Protein AF-A0A533VIR7-F1 (afdb_monomer_lite)

pLDDT: mean 73.24, std 20.46, range [28.7, 98.44]

Structure (mmCIF, N/CA/C/O backbone):
data_AF-A0A533VIR7-F1
#
_entry.id   AF-A0A533VIR7-F1
#
loop_
_atom_site.group_PDB
_atom_site.id
_atom_site.type_symbol
_atom_site.label_atom_id
_atom_site.label_alt_id
_atom_site.label_comp_id
_atom_site.label_asym_id
_atom_site.label_entity_id
_atom_site.label_seq_id
_atom_site.pdbx_PDB_ins_code
_atom_site.Cartn_x
_atom_site.Cartn_y
_atom_site.Cartn_z
_atom_site.occupancy
_atom_site.B_iso_or_equiv
_atom_site.auth_seq_id
_atom_site.auth_comp_id
_atom_site.auth_asym_id
_atom_site.auth_atom_id
_atom_site.pdbx_PDB_model_num
ATOM 1 N N . MET A 1 1 ? -29.709 -20.921 -9.291 1.00 35.16 1 MET A N 1
ATOM 2 C CA . MET A 1 1 ? -28.597 -21.272 -8.377 1.00 35.16 1 MET A CA 1
ATOM 3 C C . MET A 1 1 ? -27.576 -20.152 -8.532 1.00 35.16 1 MET A C 1
ATOM 5 O O . MET A 1 1 ? -27.139 -19.962 -9.649 1.00 35.16 1 MET A O 1
ATOM 9 N N . ASN A 1 2 ? -27.238 -19.285 -7.586 1.00 28.70 2 ASN A N 1
ATOM 10 C CA . ASN A 1 2 ? -27.347 -19.258 -6.134 1.00 28.70 2 ASN A CA 1
ATOM 11 C C . ASN A 1 2 ? -27.450 -17.762 -5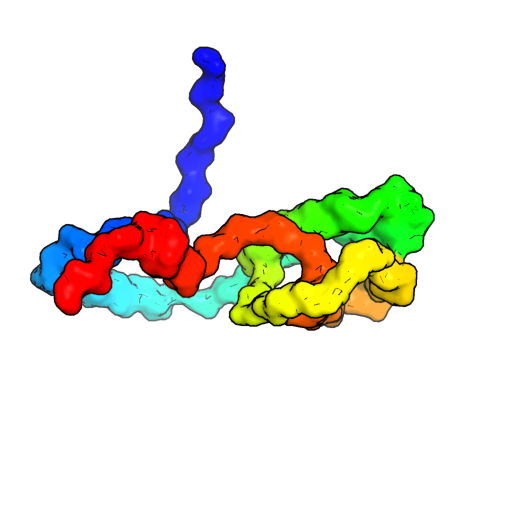.755 1.00 28.70 2 ASN A C 1
ATOM 13 O O . ASN A 1 2 ? -26.579 -16.983 -6.137 1.00 28.70 2 ASN A O 1
ATOM 17 N N . TYR A 1 3 ? -28.537 -17.349 -5.099 1.00 44.62 3 TYR A N 1
ATOM 18 C CA . TYR A 1 3 ? -28.654 -16.006 -4.530 1.00 44.62 3 TYR A CA 1
ATOM 19 C C . TYR A 1 3 ? -27.895 -16.023 -3.218 1.00 44.62 3 TYR A C 1
ATOM 21 O O . TYR A 1 3 ? -28.350 -16.703 -2.311 1.00 44.62 3 TYR A O 1
ATOM 29 N N . ASN A 1 4 ? -26.764 -15.324 -3.147 1.00 46.97 4 ASN A N 1
ATOM 30 C CA . ASN A 1 4 ? -26.146 -14.857 -1.907 1.00 46.97 4 ASN A CA 1
ATOM 31 C C . ASN A 1 4 ? -25.033 -13.867 -2.261 1.00 46.97 4 ASN A C 1
ATOM 33 O O . ASN A 1 4 ? -23.864 -14.219 -2.318 1.00 46.97 4 ASN A O 1
ATOM 37 N N . ASN A 1 5 ? -25.429 -12.625 -2.514 1.00 46.09 5 ASN A N 1
ATOM 38 C CA . ASN A 1 5 ? -24.657 -11.470 -2.073 1.00 46.09 5 ASN A CA 1
ATOM 39 C C . ASN A 1 5 ? -25.671 -10.507 -1.472 1.00 46.09 5 ASN A C 1
ATOM 41 O O . ASN A 1 5 ? -26.238 -9.633 -2.123 1.00 46.09 5 ASN A O 1
ATOM 45 N N . THR A 1 6 ? -25.990 -10.826 -0.225 1.00 38.28 6 THR A N 1
ATOM 46 C CA . THR A 1 6 ? -26.824 -10.082 0.701 1.00 38.28 6 THR A CA 1
ATOM 47 C C . THR A 1 6 ? -26.417 -8.616 0.691 1.00 38.28 6 THR A C 1
ATOM 49 O O . THR A 1 6 ? -25.375 -8.245 1.214 1.00 38.28 6 THR A O 1
ATOM 52 N N . PHE A 1 7 ? -27.239 -7.802 0.036 1.00 48.84 7 PHE A N 1
ATOM 53 C CA . PHE A 1 7 ? -27.926 -6.666 0.643 1.00 48.84 7 PHE A CA 1
ATOM 54 C C . PHE A 1 7 ? -27.335 -6.201 1.987 1.00 48.84 7 PHE A C 1
ATOM 56 O O . PHE A 1 7 ? -27.905 -6.423 3.049 1.00 48.84 7 PHE A O 1
ATOM 63 N N . VAL A 1 8 ? -26.188 -5.540 1.923 1.00 43.56 8 VAL A N 1
ATOM 64 C CA . VAL A 1 8 ? -25.763 -4.513 2.880 1.00 43.56 8 VAL A CA 1
ATOM 65 C C . VAL A 1 8 ? -25.155 -3.381 2.064 1.00 43.56 8 VAL A C 1
ATOM 67 O O . VAL A 1 8 ? -23.983 -3.040 2.183 1.00 43.56 8 VAL A O 1
ATOM 70 N N . MET A 1 9 ? -25.988 -2.814 1.186 1.00 42.34 9 MET A N 1
ATOM 71 C CA . MET A 1 9 ? -25.772 -1.453 0.711 1.00 42.34 9 MET A CA 1
ATOM 72 C C . MET A 1 9 ? -25.942 -0.578 1.946 1.00 42.34 9 MET A C 1
ATOM 74 O O . MET A 1 9 ? -27.048 -0.389 2.457 1.00 42.34 9 MET A O 1
ATOM 78 N N . ASN A 1 10 ? -24.804 -0.167 2.494 1.00 40.72 10 ASN A N 1
ATOM 79 C CA . ASN A 1 10 ? -24.719 0.792 3.574 1.00 40.72 10 ASN A CA 1
ATOM 80 C C . ASN A 1 10 ? -25.597 1.996 3.198 1.00 40.72 10 ASN A C 1
ATOM 82 O O . ASN A 1 10 ? -25.645 2.391 2.031 1.00 40.72 10 ASN A O 1
ATOM 86 N N . LEU A 1 11 ? -26.304 2.566 4.170 1.00 36.38 11 LEU A N 1
ATOM 87 C CA . LEU A 1 11 ? -27.323 3.614 4.003 1.00 36.38 11 LEU A CA 1
ATOM 88 C C . LEU A 1 11 ? -26.726 4.987 3.589 1.00 36.38 11 LEU A C 1
ATOM 90 O O . LEU A 1 11 ? -27.197 6.040 4.004 1.00 36.38 11 LEU A O 1
ATOM 94 N N . LEU A 1 12 ? -25.654 4.964 2.796 1.00 43.81 12 LEU A N 1
ATOM 95 C CA . LEU A 1 12 ? -24.891 6.079 2.244 1.00 43.81 12 LEU A CA 1
ATOM 96 C C . LEU A 1 12 ? -24.724 5.988 0.714 1.00 43.81 12 LEU A C 1
ATOM 98 O O . LEU A 1 12 ? -24.166 6.905 0.122 1.00 43.81 12 LEU A O 1
ATOM 102 N N . GLU A 1 13 ? -25.253 4.951 0.058 1.00 55.84 13 GLU A N 1
ATOM 103 C CA . GLU A 1 13 ? -25.350 4.866 -1.409 1.00 55.84 13 GLU A CA 1
ATOM 104 C C . GLU A 1 13 ? -26.803 5.037 -1.877 1.00 55.84 13 GLU A C 1
ATOM 106 O O . GLU A 1 13 ? -27.395 4.157 -2.500 1.00 55.84 13 GLU A O 1
ATOM 111 N N . LEU A 1 14 ? -27.419 6.187 -1.579 1.00 45.69 14 LEU A N 1
ATOM 112 C CA . LEU A 1 14 ? -28.591 6.597 -2.355 1.00 45.69 14 LEU A CA 1
ATOM 113 C C . LEU A 1 14 ? -28.107 7.100 -3.719 1.00 45.69 14 LEU A C 1
ATOM 115 O O . LEU A 1 14 ? -27.570 8.200 -3.839 1.00 45.69 14 LEU A O 1
ATOM 119 N N . ASP A 1 15 ? -28.309 6.275 -4.743 1.00 62.12 15 ASP A N 1
ATOM 120 C CA . ASP A 1 15 ? -27.983 6.581 -6.132 1.00 62.12 15 ASP A CA 1
ATOM 121 C C . ASP A 1 15 ? -28.520 7.951 -6.592 1.00 62.12 15 ASP A C 1
ATOM 123 O O . ASP A 1 15 ? -29.664 8.334 -6.323 1.00 62.12 15 ASP A O 1
ATOM 127 N N . CYS A 1 16 ? -27.734 8.634 -7.434 1.00 44.50 16 CYS A N 1
ATOM 128 C CA . CYS A 1 16 ? -28.061 9.885 -8.142 1.00 44.50 16 CYS A CA 1
ATOM 129 C C . CYS A 1 16 ? -29.409 9.846 -8.910 1.00 44.50 16 CYS A C 1
ATOM 131 O O . CYS A 1 16 ? -29.981 10.885 -9.250 1.00 44.50 16 CYS A O 1
ATOM 133 N N . LYS A 1 17 ? -29.960 8.648 -9.150 1.00 46.00 17 LYS A N 1
ATOM 134 C CA . LYS A 1 17 ? -31.290 8.432 -9.738 1.00 46.00 17 LYS A CA 1
ATOM 135 C C . LYS A 1 17 ? -32.455 8.860 -8.838 1.00 46.00 17 LYS A C 1
ATOM 137 O O . LYS A 1 17 ? -33.479 9.271 -9.377 1.00 46.00 17 LYS A O 1
ATOM 142 N N . LEU A 1 18 ? -32.330 8.800 -7.509 1.00 48.09 18 LEU A N 1
ATOM 143 C CA . LEU A 1 18 ? -33.431 9.162 -6.601 1.00 48.09 18 LEU A CA 1
ATOM 144 C C . LEU A 1 18 ? -33.644 10.683 -6.506 1.00 48.09 18 LEU A C 1
ATOM 146 O O . LEU A 1 18 ? -34.779 11.135 -6.389 1.00 48.09 18 LEU A O 1
ATOM 150 N N . ALA A 1 19 ? -32.588 11.490 -6.641 1.00 51.03 19 ALA A N 1
ATOM 151 C CA . ALA A 1 19 ? -32.668 12.945 -6.472 1.00 51.03 19 ALA A CA 1
ATOM 152 C C . ALA A 1 19 ? -33.445 13.677 -7.587 1.00 51.03 19 ALA A C 1
ATOM 154 O O . ALA A 1 19 ? -33.934 14.781 -7.368 1.00 51.03 19 ALA A O 1
ATOM 155 N N . LYS A 1 20 ? -33.579 13.082 -8.781 1.00 55.22 20 LYS A N 1
ATOM 156 C CA . LYS A 1 20 ? -34.141 13.767 -9.962 1.00 55.22 20 LYS A CA 1
ATOM 157 C C . LYS A 1 20 ? -35.670 13.669 -10.094 1.00 55.22 20 LYS A C 1
ATOM 159 O O . LYS A 1 20 ? -36.218 14.332 -10.967 1.00 55.22 20 LYS A O 1
ATOM 164 N N . ASN A 1 21 ? -36.357 12.865 -9.271 1.00 55.53 21 ASN A N 1
ATOM 165 C CA . ASN A 1 21 ? -37.793 12.575 -9.445 1.00 55.53 21 ASN A CA 1
ATOM 166 C C . ASN A 1 21 ? -38.631 12.650 -8.146 1.00 55.53 21 ASN A C 1
ATOM 168 O O . ASN A 1 21 ? -39.720 12.083 -8.072 1.00 55.53 21 ASN A O 1
ATOM 172 N N . LEU A 1 22 ? -38.125 13.321 -7.103 1.00 58.00 22 LEU A N 1
ATOM 173 C CA . LEU A 1 22 ? -38.832 13.518 -5.830 1.00 58.00 22 LEU A CA 1
ATOM 174 C C . LEU A 1 22 ? -39.644 14.822 -5.841 1.00 58.00 22 LEU A C 1
ATOM 176 O O . LEU A 1 22 ? -39.185 15.855 -6.320 1.00 58.00 22 LEU A O 1
ATOM 180 N N . ASN A 1 23 ? -40.855 14.779 -5.279 1.00 65.94 23 ASN A N 1
ATOM 181 C CA . ASN A 1 23 ? -41.723 15.950 -5.149 1.00 65.94 23 ASN A CA 1
ATOM 182 C C . ASN A 1 23 ? -41.078 16.990 -4.202 1.00 65.94 23 ASN A C 1
ATOM 184 O O . ASN A 1 23 ? -40.700 16.618 -3.087 1.00 65.94 23 ASN A O 1
ATOM 188 N N . PRO A 1 24 ? -40.994 18.281 -4.576 1.00 63.25 24 PRO A N 1
ATOM 189 C CA . PRO A 1 24 ? -40.371 19.325 -3.753 1.00 63.25 24 PRO A CA 1
ATOM 190 C C . PRO A 1 24 ? -40.964 19.445 -2.339 1.00 63.25 24 PRO A C 1
ATOM 192 O O . PRO A 1 24 ? -40.245 19.768 -1.395 1.00 63.25 24 PRO A O 1
ATOM 195 N N . SER A 1 25 ? -42.244 19.110 -2.152 1.00 64.06 25 SER A N 1
ATOM 196 C CA . SER A 1 25 ? -42.882 19.084 -0.830 1.00 64.06 25 SER A CA 1
ATOM 197 C C . SER A 1 25 ? -42.410 17.916 0.045 1.00 64.06 25 SER A C 1
ATOM 199 O O . SER A 1 25 ? -42.349 18.056 1.263 1.00 64.06 25 SER A O 1
ATOM 201 N N . LEU A 1 26 ? -42.029 16.781 -0.552 1.00 61.53 26 LEU A N 1
ATOM 202 C CA . LEU A 1 26 ? -41.438 15.647 0.171 1.00 61.53 26 LEU A CA 1
ATOM 203 C C . LEU A 1 26 ? -39.971 15.915 0.526 1.00 61.53 26 LEU A C 1
ATOM 205 O O . LEU A 1 26 ? -39.517 15.506 1.591 1.00 61.53 26 LEU A O 1
ATOM 209 N N . ILE A 1 27 ? -39.254 16.659 -0.322 1.00 68.25 27 ILE A N 1
ATOM 210 C CA . ILE A 1 27 ? -37.865 17.068 -0.070 1.00 68.25 27 ILE A CA 1
ATOM 211 C C . ILE A 1 27 ? -37.782 17.941 1.189 1.00 68.25 27 ILE A C 1
ATOM 213 O O . ILE A 1 27 ? -36.948 17.674 2.045 1.00 68.25 27 ILE A O 1
ATOM 217 N N . LEU A 1 28 ? -38.689 18.910 1.366 1.00 63.88 28 LEU A N 1
ATOM 218 C CA . LEU A 1 28 ? -38.722 19.780 2.552 1.00 63.88 28 LEU A CA 1
ATOM 219 C C . LEU A 1 28 ? -38.893 19.010 3.871 1.00 63.88 28 LEU A C 1
ATOM 221 O O . LEU A 1 28 ? -38.210 19.303 4.851 1.00 63.88 28 LEU A O 1
ATOM 225 N N . VAL A 1 29 ? -39.775 18.008 3.891 1.00 71.25 29 VAL A N 1
ATOM 226 C CA . VAL A 1 29 ? -40.034 17.189 5.087 1.00 71.25 29 VAL A CA 1
ATOM 227 C C . VAL A 1 29 ? -38.840 16.285 5.392 1.00 71.25 29 VAL A C 1
ATOM 229 O O . VAL A 1 29 ? -38.396 16.214 6.536 1.00 71.25 29 VAL A O 1
ATOM 232 N N . ILE A 1 30 ? -38.271 15.647 4.366 1.00 69.38 30 ILE A N 1
ATOM 233 C CA . ILE A 1 30 ? -37.085 14.795 4.501 1.00 69.38 30 ILE A CA 1
ATOM 234 C C . ILE A 1 30 ? -35.876 15.624 4.965 1.00 69.38 30 ILE A C 1
ATOM 236 O O . ILE A 1 30 ? -35.166 15.204 5.874 1.00 69.38 30 ILE A O 1
ATOM 240 N N . SER A 1 31 ? -35.675 16.833 4.431 1.00 67.38 31 SER A N 1
ATOM 241 C CA . SER A 1 31 ? -34.605 17.743 4.858 1.00 67.38 31 SER A CA 1
ATOM 242 C C . SER A 1 31 ? -34.733 18.166 6.324 1.00 67.38 31 SER A C 1
ATOM 244 O O . SER A 1 31 ? -33.722 18.208 7.020 1.00 67.38 31 SER A O 1
ATOM 246 N N . LEU A 1 32 ? -35.948 18.421 6.822 1.00 62.34 32 LEU A N 1
ATOM 247 C CA . LEU A 1 32 ? -36.200 18.750 8.233 1.00 62.34 32 LEU A CA 1
ATOM 248 C C . LEU A 1 32 ? -35.912 17.567 9.171 1.00 62.34 32 LEU A C 1
ATOM 250 O O . LEU A 1 32 ? -35.297 17.748 10.221 1.00 62.34 32 LEU A O 1
ATOM 254 N N . VAL A 1 33 ? -36.297 16.351 8.776 1.00 66.00 33 VAL A N 1
ATOM 255 C CA . VAL A 1 33 ? -36.035 15.124 9.550 1.00 66.00 33 VAL A CA 1
ATOM 256 C C . VAL A 1 33 ? -34.539 14.782 9.567 1.00 66.00 33 VAL A C 1
ATOM 258 O O . VAL A 1 33 ? -33.995 14.413 10.612 1.00 66.00 33 VAL A O 1
ATOM 261 N N . ILE A 1 34 ? -33.844 14.964 8.440 1.00 62.22 34 ILE A N 1
ATOM 262 C CA . ILE A 1 34 ? -32.392 14.760 8.342 1.00 62.22 34 ILE A CA 1
ATOM 263 C C . ILE A 1 34 ? -31.638 15.814 9.168 1.00 62.22 34 ILE A C 1
ATOM 265 O O . ILE A 1 34 ? -30.709 15.454 9.884 1.00 62.22 34 ILE A O 1
ATOM 269 N N . LEU A 1 35 ? -32.059 17.086 9.146 1.00 55.47 35 LEU A N 1
ATOM 270 C CA . LEU A 1 35 ? -31.435 18.174 9.919 1.00 55.47 35 LEU A CA 1
ATOM 271 C C . LEU A 1 35 ? -31.487 17.946 11.436 1.00 55.47 35 LEU A C 1
ATOM 273 O O . LEU A 1 35 ? -30.500 18.209 12.120 1.00 55.47 35 LEU A O 1
ATOM 277 N N . VAL A 1 36 ? -32.597 17.420 11.965 1.00 59.59 36 VAL A N 1
ATOM 278 C CA . VAL A 1 36 ? -32.711 17.075 13.396 1.00 59.59 36 VAL A CA 1
ATOM 279 C C . VAL A 1 36 ? -31.806 15.887 13.754 1.00 59.59 36 VAL A C 1
ATOM 281 O O . VAL A 1 36 ? -31.225 15.860 14.837 1.00 59.59 36 VAL A O 1
ATOM 284 N N . SER A 1 37 ? -31.616 14.946 12.824 1.00 56.88 37 SER A N 1
ATOM 285 C CA . SER A 1 37 ? -30.819 13.724 13.019 1.00 56.88 37 SER A CA 1
ATOM 286 C C . SER A 1 37 ? -29.303 13.935 12.848 1.00 56.88 37 SER A C 1
ATOM 288 O O . SER A 1 37 ? -28.507 13.168 13.386 1.00 56.88 3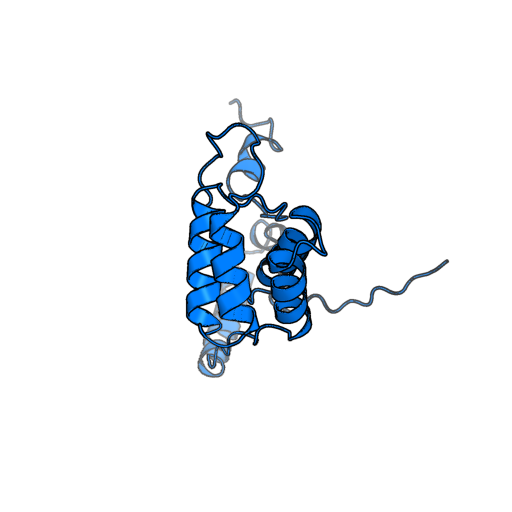7 SER A O 1
ATOM 290 N N . LEU A 1 38 ? -28.880 14.984 12.130 1.00 52.16 38 LEU A N 1
ATOM 291 C CA . LEU A 1 38 ? -27.471 15.250 11.798 1.00 52.16 38 LEU A CA 1
ATOM 292 C C . LEU A 1 38 ? -26.638 15.789 12.977 1.00 52.16 38 LEU A C 1
ATOM 294 O O . LEU A 1 38 ? -25.411 15.784 12.916 1.00 52.16 38 LEU A O 1
ATOM 298 N N . SER A 1 39 ? -27.281 16.234 14.060 1.00 53.41 39 SER A N 1
ATOM 299 C CA . SER A 1 39 ? -26.597 16.753 15.256 1.00 53.41 39 SER A CA 1
ATOM 300 C C . SER A 1 39 ? -25.927 15.661 16.108 1.00 53.41 39 SER A C 1
ATOM 302 O O . SER A 1 39 ? -25.109 15.980 16.969 1.00 53.41 39 SER A O 1
ATOM 304 N N . ALA A 1 40 ? -26.222 14.379 15.852 1.00 54.62 40 ALA A N 1
ATOM 305 C CA . ALA A 1 40 ? -25.798 13.252 16.688 1.00 54.62 40 ALA A CA 1
ATOM 306 C C . ALA A 1 40 ? -24.718 12.341 16.067 1.00 54.62 40 ALA A C 1
ATOM 308 O O . ALA A 1 40 ? -24.410 11.290 16.631 1.00 54.62 40 ALA A O 1
ATOM 309 N N . SER A 1 41 ? -24.130 12.661 14.908 1.00 57.50 41 SER A N 1
ATOM 310 C CA . SER A 1 41 ? -23.187 11.735 14.251 1.00 57.50 41 SER A CA 1
ATOM 311 C C . SER A 1 41 ? -22.103 12.440 13.437 1.00 57.50 41 SER A C 1
ATOM 313 O O . SER A 1 41 ? -22.262 12.644 12.239 1.00 57.50 41 SER A O 1
ATOM 315 N N . ALA A 1 42 ? -20.960 12.749 14.056 1.00 54.00 42 ALA A N 1
ATOM 316 C CA . ALA A 1 42 ? -19.734 13.046 13.307 1.00 54.00 42 ALA A CA 1
ATOM 317 C C . ALA A 1 42 ? -18.452 12.727 14.099 1.00 54.00 42 ALA A C 1
ATOM 319 O O . ALA A 1 42 ? -17.545 13.546 14.193 1.00 54.00 42 ALA A O 1
ATOM 320 N N . MET A 1 43 ? -18.337 11.514 14.650 1.00 48.41 43 MET A N 1
ATOM 321 C CA . MET A 1 43 ? -17.011 10.909 14.834 1.00 48.41 43 MET A CA 1
ATOM 322 C C . MET A 1 43 ? -16.694 10.100 13.577 1.00 48.41 43 MET A C 1
ATOM 324 O O . MET A 1 43 ? -16.894 8.888 13.536 1.00 48.41 43 MET A O 1
ATOM 328 N N . THR A 1 44 ? -16.256 10.774 12.513 1.00 51.09 44 THR A N 1
ATOM 329 C CA . THR A 1 44 ? -15.715 10.107 11.322 1.00 51.09 44 THR A CA 1
ATOM 330 C C . THR A 1 44 ? -14.375 9.473 11.677 1.00 51.09 44 THR A C 1
ATOM 332 O O . THR A 1 44 ? -13.322 10.077 11.488 1.00 51.09 44 THR A O 1
ATOM 335 N N . GLN A 1 45 ? -14.413 8.257 12.218 1.00 56.50 45 GLN A N 1
ATOM 336 C CA . GLN A 1 45 ? -13.239 7.397 12.278 1.00 56.50 45 GLN A CA 1
ATOM 337 C C . GLN A 1 45 ? -12.967 6.914 10.854 1.00 56.50 45 GLN A C 1
ATOM 339 O O . GLN A 1 45 ? -13.773 6.184 10.277 1.00 56.50 45 GLN A O 1
ATOM 344 N N . THR A 1 46 ? -11.864 7.360 10.255 1.00 60.66 46 THR A N 1
ATOM 345 C CA . THR A 1 46 ? -11.369 6.737 9.026 1.00 60.66 46 THR A CA 1
ATOM 346 C C . THR A 1 46 ? -11.084 5.267 9.329 1.00 60.66 46 THR A C 1
ATOM 348 O O . THR A 1 46 ? -10.335 5.002 10.276 1.00 60.66 46 THR A O 1
ATOM 351 N N . PRO A 1 47 ? -11.674 4.317 8.584 1.00 77.00 47 PRO A N 1
ATOM 352 C CA . PRO A 1 47 ? -11.397 2.907 8.803 1.00 77.00 47 PRO A CA 1
ATOM 353 C C . PRO A 1 47 ? -9.892 2.647 8.664 1.00 77.00 47 PRO A C 1
ATOM 355 O O . PRO A 1 47 ? -9.235 3.222 7.797 1.00 77.00 47 PRO A O 1
ATOM 358 N N . SER A 1 48 ? -9.335 1.830 9.560 1.00 90.19 48 SER A N 1
ATOM 359 C CA . SER A 1 48 ? -7.907 1.509 9.557 1.00 90.19 48 SER A CA 1
ATOM 360 C C . SER A 1 48 ? -7.524 0.690 8.325 1.00 90.19 48 SER A C 1
ATOM 362 O O . SER A 1 48 ? -8.350 -0.016 7.739 1.00 90.19 48 SER A O 1
ATOM 364 N N . ILE A 1 49 ? -6.253 0.769 7.926 1.00 94.31 49 ILE A N 1
ATOM 365 C CA . ILE A 1 49 ? -5.744 -0.023 6.807 1.00 94.31 49 ILE A CA 1
ATOM 366 C C . ILE A 1 49 ? -5.673 -1.502 7.227 1.00 94.31 49 ILE A C 1
ATOM 368 O O . ILE A 1 49 ? -5.026 -1.826 8.225 1.00 94.31 49 ILE A O 1
ATOM 372 N N . PRO A 1 50 ? -6.288 -2.434 6.475 1.00 94.81 50 PRO A N 1
ATOM 373 C CA . PRO A 1 50 ? -6.179 -3.855 6.773 1.00 94.81 50 PRO A CA 1
ATOM 374 C C . PRO A 1 50 ? -4.739 -4.365 6.661 1.00 94.81 50 PRO A C 1
ATOM 376 O O . PRO A 1 50 ? -4.036 -4.079 5.690 1.00 94.81 50 PRO A O 1
ATOM 379 N N . ALA A 1 51 ? -4.329 -5.224 7.596 1.00 95.19 51 ALA A N 1
ATOM 380 C CA . ALA A 1 51 ? -2.974 -5.783 7.632 1.00 95.19 51 ALA A CA 1
ATOM 381 C C . ALA A 1 51 ? -2.572 -6.521 6.339 1.00 95.19 51 ALA A C 1
ATOM 383 O O . ALA A 1 51 ? -1.407 -6.497 5.946 1.00 95.19 51 ALA A O 1
ATOM 384 N N . TRP A 1 52 ? -3.527 -7.136 5.632 1.00 96.12 52 TRP A N 1
ATOM 385 C CA . TRP A 1 52 ? -3.245 -7.824 4.370 1.00 96.12 52 T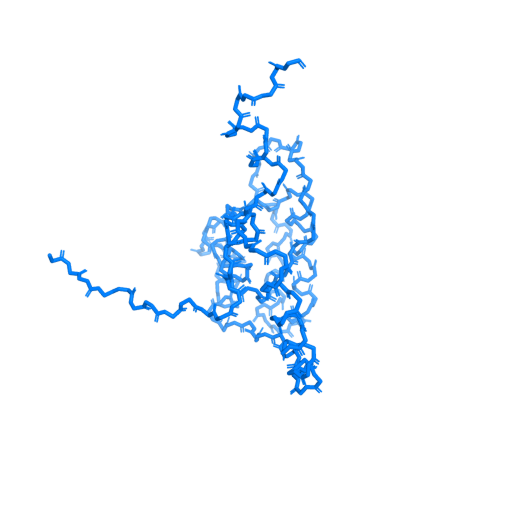RP A CA 1
ATOM 386 C C . TRP A 1 52 ? -2.752 -6.870 3.270 1.00 96.12 52 TRP A C 1
ATOM 388 O O . TRP A 1 52 ? -1.932 -7.268 2.448 1.00 96.12 52 TRP A O 1
ATOM 398 N N . ILE A 1 53 ? -3.169 -5.598 3.284 1.00 97.31 53 ILE A N 1
ATOM 399 C CA . ILE A 1 53 ? -2.661 -4.580 2.351 1.00 97.31 53 ILE A CA 1
ATOM 400 C C . ILE A 1 53 ? -1.184 -4.306 2.643 1.00 97.31 53 ILE A C 1
ATOM 402 O O . ILE A 1 53 ? -0.367 -4.210 1.727 1.00 97.31 53 ILE A O 1
ATOM 406 N N . LYS A 1 54 ? -0.831 -4.217 3.928 1.00 96.69 54 LYS A N 1
ATOM 407 C CA . LYS A 1 54 ? 0.544 -3.996 4.382 1.00 96.69 54 LYS A CA 1
ATOM 408 C C . LYS A 1 54 ? 1.460 -5.165 4.018 1.00 96.69 54 LYS A C 1
ATOM 410 O O . LYS A 1 54 ? 2.584 -4.954 3.564 1.00 96.69 54 LYS A O 1
ATOM 415 N N . ASN A 1 55 ? 0.947 -6.392 4.107 1.00 97.31 55 ASN A N 1
ATOM 416 C CA . ASN A 1 55 ? 1.647 -7.585 3.627 1.00 97.31 55 ASN A CA 1
ATOM 417 C C . ASN A 1 55 ? 1.834 -7.567 2.103 1.00 97.31 55 ASN A C 1
ATOM 419 O O . ASN A 1 55 ? 2.929 -7.853 1.624 1.00 97.31 55 ASN A O 1
ATOM 423 N N . ASN A 1 56 ? 0.816 -7.158 1.340 1.00 97.38 56 ASN A N 1
ATOM 424 C CA . ASN A 1 56 ? 0.949 -6.999 -0.108 1.00 97.38 56 ASN A CA 1
ATOM 425 C C . ASN A 1 56 ? 2.009 -5.950 -0.471 1.00 97.38 56 ASN A C 1
ATOM 427 O O . ASN A 1 56 ? 2.770 -6.168 -1.407 1.00 97.38 56 ASN A O 1
ATOM 431 N N . ALA A 1 57 ? 2.112 -4.846 0.276 1.00 97.12 57 ALA A N 1
ATOM 432 C CA . ALA A 1 57 ? 3.174 -3.861 0.072 1.00 97.12 57 ALA A CA 1
ATOM 433 C C . ALA A 1 57 ? 4.572 -4.457 0.289 1.00 97.12 57 ALA A C 1
ATOM 435 O O . ALA A 1 57 ? 5.453 -4.219 -0.537 1.00 97.12 57 ALA A O 1
ATOM 436 N N . LYS A 1 58 ? 4.751 -5.292 1.324 1.00 98.25 58 LYS A N 1
ATOM 437 C CA . LYS A 1 58 ? 5.997 -6.042 1.552 1.00 98.25 58 LYS A CA 1
ATOM 438 C C . LYS A 1 58 ? 6.324 -6.963 0.377 1.00 98.25 58 LYS A C 1
ATOM 440 O O . LYS A 1 58 ? 7.410 -6.905 -0.191 1.00 98.25 58 LYS A 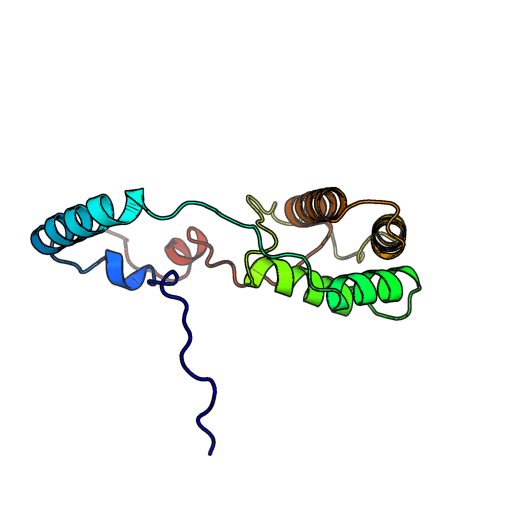O 1
ATOM 445 N N . TRP A 1 59 ? 5.374 -7.808 -0.018 1.00 98.44 59 TRP A N 1
ATOM 446 C CA . TRP A 1 59 ? 5.574 -8.739 -1.130 1.00 98.44 59 TRP A CA 1
ATOM 447 C C . TRP A 1 59 ? 5.847 -8.012 -2.444 1.00 98.44 59 TRP A C 1
ATOM 449 O O . TRP A 1 59 ? 6.651 -8.471 -3.251 1.00 98.44 59 TRP A O 1
ATOM 459 N N . TRP A 1 60 ? 5.220 -6.860 -2.660 1.00 97.69 60 TRP A N 1
ATOM 460 C CA . TRP A 1 60 ? 5.439 -6.058 -3.855 1.00 97.69 60 TRP A CA 1
ATOM 461 C C . TRP A 1 60 ? 6.827 -5.413 -3.866 1.00 97.69 60 TRP A C 1
ATOM 463 O O . TRP A 1 60 ? 7.507 -5.440 -4.900 1.00 97.69 60 TRP A O 1
ATOM 473 N N . SER A 1 61 ? 7.282 -4.893 -2.720 1.00 97.75 61 SER A N 1
ATOM 474 C CA . SER A 1 61 ? 8.627 -4.331 -2.596 1.00 97.75 61 SER A CA 1
ATOM 475 C C . SER A 1 61 ? 9.723 -5.379 -2.757 1.00 97.75 61 SER A C 1
ATOM 477 O O . SER A 1 61 ? 10.757 -5.090 -3.351 1.00 97.75 61 SER A O 1
ATOM 479 N N . ASP A 1 62 ? 9.459 -6.603 -2.302 1.00 97.75 62 ASP A N 1
ATOM 480 C CA . ASP A 1 62 ? 10.363 -7.748 -2.434 1.00 97.75 62 ASP A CA 1
ATOM 481 C C . ASP A 1 62 ? 10.304 -8.395 -3.835 1.00 97.75 62 ASP A C 1
ATOM 483 O O . ASP A 1 62 ? 11.021 -9.353 -4.111 1.00 97.75 62 ASP A O 1
ATOM 487 N N . GLY A 1 63 ? 9.442 -7.898 -4.731 1.00 96.38 63 GLY A N 1
ATOM 488 C CA . GLY A 1 63 ? 9.281 -8.425 -6.090 1.00 96.38 63 GLY A CA 1
ATOM 489 C C . GLY A 1 63 ? 8.520 -9.753 -6.179 1.00 96.38 63 GLY A C 1
ATOM 490 O O . GLY A 1 63 ? 8.524 -10.382 -7.234 1.00 96.38 63 GLY A O 1
ATOM 491 N N . GLN A 1 64 ? 7.857 -10.173 -5.100 1.00 97.94 64 GLN A N 1
ATOM 492 C CA . GLN A 1 64 ? 7.089 -11.420 -5.026 1.00 97.94 64 GLN A CA 1
ATOM 493 C C . GLN A 1 64 ? 5.716 -11.311 -5.701 1.00 97.94 64 GLN A C 1
ATOM 495 O O . GLN A 1 64 ? 5.196 -12.310 -6.193 1.00 97.94 64 GLN A O 1
ATOM 500 N N . ILE A 1 65 ? 5.133 -10.108 -5.752 1.00 96.75 65 ILE A N 1
ATOM 501 C CA . ILE A 1 65 ? 3.893 -9.836 -6.494 1.00 96.75 65 ILE A CA 1
ATOM 502 C C . ILE A 1 65 ? 4.087 -8.725 -7.528 1.00 96.75 65 ILE A C 1
ATOM 504 O O . ILE A 1 65 ? 4.982 -7.883 -7.411 1.00 96.75 65 ILE A O 1
ATOM 508 N N . LYS A 1 66 ? 3.239 -8.737 -8.561 1.00 95.62 66 LYS A N 1
ATOM 509 C CA . LYS A 1 66 ? 3.284 -7.774 -9.669 1.00 95.62 66 LYS A CA 1
ATOM 510 C C . LYS A 1 66 ? 2.621 -6.454 -9.277 1.00 95.62 66 LYS A C 1
ATOM 512 O O . LYS A 1 66 ? 1.805 -6.407 -8.358 1.00 95.62 66 LYS A O 1
ATOM 517 N N . ASP A 1 67 ? 2.908 -5.402 -10.040 1.00 93.62 67 ASP A N 1
ATOM 518 C CA . ASP A 1 67 ? 2.271 -4.086 -9.890 1.00 93.62 67 ASP A CA 1
ATOM 519 C C . ASP A 1 67 ? 0.740 -4.194 -9.876 1.00 93.62 67 ASP A C 1
ATOM 521 O O . ASP A 1 67 ? 0.098 -3.594 -9.023 1.00 93.62 67 ASP A O 1
ATOM 525 N N . SER A 1 68 ? 0.161 -5.041 -10.734 1.00 91.88 68 SER A N 1
ATOM 526 C CA . SER A 1 68 ? -1.286 -5.293 -10.793 1.00 91.88 68 SER A CA 1
ATOM 527 C C . SER A 1 68 ? -1.887 -5.825 -9.491 1.00 91.88 68 SER A C 1
ATOM 529 O O . SER A 1 68 ? -3.049 -5.572 -9.194 1.00 91.88 68 SER A O 1
ATOM 531 N N . ASP A 1 69 ? -1.136 -6.612 -8.723 1.00 93.81 69 ASP A N 1
ATOM 532 C CA . ASP A 1 69 ? -1.635 -7.183 -7.470 1.00 93.81 69 ASP A CA 1
ATOM 533 C C . ASP A 1 69 ? -1.521 -6.180 -6.323 1.00 93.81 69 ASP A C 1
ATOM 535 O O . ASP A 1 69 ? -2.402 -6.108 -5.464 1.00 93.81 69 ASP A O 1
ATOM 539 N N . PHE A 1 70 ? -0.488 -5.337 -6.357 1.00 95.38 70 PHE A N 1
ATOM 540 C CA . PHE A 1 70 ? -0.381 -4.189 -5.467 1.00 95.38 70 PHE A CA 1
ATOM 541 C C . PHE A 1 70 ? -1.499 -3.164 -5.723 1.00 95.38 70 PHE A C 1
ATOM 543 O O . PHE A 1 70 ? -2.169 -2.736 -4.780 1.00 95.38 70 PHE A O 1
ATOM 550 N N . THR A 1 71 ? -1.775 -2.819 -6.987 1.00 93.38 71 THR A N 1
ATOM 551 C CA . THR A 1 71 ? -2.811 -1.831 -7.330 1.00 93.38 71 THR A CA 1
ATOM 552 C C . THR A 1 71 ? -4.227 -2.297 -7.006 1.00 93.38 71 THR A C 1
ATOM 554 O O . THR A 1 71 ? -5.043 -1.457 -6.637 1.00 93.38 71 THR A O 1
ATOM 557 N N . LYS A 1 72 ? -4.525 -3.606 -7.012 1.00 91.69 72 LYS A N 1
ATOM 558 C CA . LYS A 1 72 ? -5.793 -4.147 -6.468 1.00 91.69 72 LYS A CA 1
ATOM 559 C C . LYS A 1 72 ? -5.978 -3.831 -4.980 1.00 91.69 72 LYS A C 1
ATOM 561 O O . LYS A 1 72 ? -7.091 -3.554 -4.539 1.00 91.69 72 LYS A O 1
ATOM 566 N N . GLY A 1 73 ? -4.898 -3.844 -4.198 1.00 93.94 73 GLY A N 1
ATOM 567 C CA . GLY A 1 73 ? -4.937 -3.409 -2.800 1.00 93.94 73 GLY A CA 1
ATOM 568 C C . GLY A 1 73 ? -5.299 -1.928 -2.681 1.00 93.94 73 GLY A C 1
ATOM 569 O O . GLY A 1 73 ? -6.169 -1.558 -1.899 1.00 93.94 73 GLY A O 1
ATOM 570 N N . ILE A 1 74 ? -4.700 -1.079 -3.519 1.00 94.06 74 ILE A N 1
ATOM 571 C CA . ILE A 1 74 ? -5.032 0.353 -3.568 1.00 94.06 74 ILE A CA 1
ATOM 572 C C . ILE A 1 74 ? -6.489 0.573 -3.998 1.00 94.06 74 ILE A C 1
ATOM 574 O O . ILE A 1 74 ? -7.201 1.357 -3.373 1.00 94.06 74 ILE A O 1
ATOM 578 N N . GLN A 1 75 ? -6.959 -0.166 -5.004 1.00 90.06 75 GLN A N 1
ATOM 579 C CA . GLN A 1 75 ? -8.352 -0.152 -5.455 1.00 90.06 75 GLN A CA 1
ATOM 580 C C . GLN A 1 75 ? -9.307 -0.485 -4.307 1.00 90.06 75 GLN A C 1
ATOM 582 O O . GLN A 1 75 ? -10.300 0.210 -4.108 1.00 90.06 75 GLN A O 1
ATOM 587 N N . TYR A 1 76 ? -8.982 -1.504 -3.510 1.00 90.06 76 TYR A N 1
ATOM 588 C CA . TYR A 1 76 ? -9.759 -1.852 -2.328 1.00 90.06 76 TYR A CA 1
ATOM 589 C C . TYR A 1 76 ? -9.830 -0.690 -1.328 1.00 90.06 76 TYR A C 1
ATOM 591 O O . TYR A 1 76 ? -10.922 -0.354 -0.874 1.00 90.06 76 TYR A O 1
ATOM 599 N N . LEU A 1 77 ? -8.701 -0.042 -1.008 1.00 92.12 77 LEU A N 1
ATOM 600 C CA . LEU A 1 77 ? -8.688 1.093 -0.073 1.00 92.12 77 LEU A CA 1
ATOM 601 C C . LEU A 1 77 ? -9.577 2.246 -0.548 1.00 92.12 77 LEU A C 1
ATOM 603 O O . LEU A 1 77 ? -10.252 2.873 0.269 1.00 92.12 77 LEU A O 1
ATOM 607 N N . ILE A 1 78 ? -9.584 2.508 -1.856 1.00 86.69 78 ILE A N 1
ATOM 608 C CA . ILE A 1 78 ? -10.424 3.543 -2.459 1.00 86.69 78 ILE A CA 1
ATOM 609 C C . ILE A 1 78 ? -11.901 3.146 -2.382 1.00 86.69 78 ILE A C 1
ATOM 611 O O . ILE A 1 78 ? -12.717 3.913 -1.875 1.00 86.69 78 ILE A O 1
ATOM 615 N N . ASN A 1 79 ? -12.240 1.926 -2.806 1.00 83.12 79 ASN A N 1
ATOM 616 C CA . ASN A 1 79 ? -13.618 1.431 -2.826 1.00 83.12 79 ASN A CA 1
ATOM 617 C C . ASN A 1 79 ? -14.244 1.360 -1.426 1.00 83.12 79 ASN A C 1
ATOM 619 O O . ASN A 1 79 ? -15.438 1.580 -1.274 1.00 83.12 79 ASN A O 1
ATOM 623 N N . GLN A 1 80 ? -13.450 1.062 -0.396 1.00 83.88 80 GLN A N 1
ATOM 624 C CA . GLN A 1 80 ? -13.922 1.024 0.992 1.00 83.88 80 GLN A CA 1
ATOM 625 C C . GLN A 1 80 ? -13.934 2.402 1.673 1.00 83.88 80 GLN A C 1
ATOM 627 O O . GLN A 1 80 ? -14.227 2.498 2.863 1.00 83.88 80 GLN A O 1
ATOM 632 N N . GLY A 1 81 ? -13.563 3.475 0.967 1.00 84.81 81 GLY A N 1
ATOM 633 C CA . GLY A 1 81 ? -13.495 4.824 1.533 1.00 84.81 81 GLY A CA 1
ATOM 634 C C . GLY A 1 81 ? -12.405 5.015 2.597 1.00 84.81 81 GLY A C 1
ATOM 635 O O . GLY A 1 81 ? -12.396 6.048 3.270 1.00 84.81 81 GLY A O 1
ATOM 636 N N . ILE A 1 82 ? -11.481 4.054 2.736 1.00 87.88 82 ILE A N 1
ATOM 637 C CA . ILE A 1 82 ? -10.286 4.148 3.593 1.00 87.88 82 ILE A CA 1
ATOM 638 C C . ILE A 1 82 ? -9.324 5.195 3.016 1.00 87.88 82 ILE A C 1
ATOM 640 O O . ILE A 1 82 ? -8.719 5.973 3.751 1.00 87.88 82 ILE A O 1
ATOM 644 N N . MET A 1 83 ? -9.219 5.251 1.686 1.00 88.50 83 MET A N 1
ATOM 645 C CA . MET A 1 83 ? -8.433 6.231 0.943 1.00 88.50 83 MET A CA 1
ATOM 646 C C . MET A 1 83 ? -9.345 7.044 0.026 1.00 88.50 83 MET A C 1
ATOM 648 O O . MET A 1 83 ? -10.088 6.491 -0.775 1.00 88.50 83 MET A O 1
ATOM 652 N N . LYS A 1 84 ? -9.262 8.373 0.101 1.00 87.31 84 LYS A N 1
ATOM 653 C CA . LYS A 1 84 ? -10.017 9.276 -0.781 1.00 87.31 84 LYS A CA 1
ATOM 654 C C . LYS A 1 84 ? -9.088 9.900 -1.816 1.00 87.31 84 LYS A C 1
ATOM 656 O O . LYS A 1 84 ? -8.011 10.365 -1.453 1.00 87.31 84 LYS A O 1
ATOM 661 N N . ILE A 1 85 ? -9.510 9.939 -3.077 1.00 82.88 85 ILE A N 1
ATOM 662 C CA . ILE A 1 85 ? -8.789 10.601 -4.172 1.00 82.88 85 ILE A CA 1
ATOM 663 C C . ILE A 1 85 ? -9.637 11.774 -4.653 1.00 82.88 85 ILE A C 1
ATOM 665 O O . ILE A 1 85 ? -10.759 11.574 -5.110 1.00 82.88 85 ILE A O 1
ATOM 669 N N . SER A 1 86 ? -9.118 12.996 -4.524 1.00 77.38 86 SER A N 1
ATOM 670 C CA . SER A 1 86 ? -9.880 14.207 -4.853 1.00 77.38 86 SER A CA 1
ATOM 671 C C . SER A 1 86 ? -9.887 14.517 -6.348 1.00 77.38 86 SER A C 1
ATOM 673 O O . SER A 1 86 ? -10.887 15.017 -6.852 1.00 77.38 86 SER A O 1
ATOM 675 N N . GLN A 1 87 ? -8.782 14.257 -7.056 1.00 70.69 87 GLN A N 1
ATOM 676 C CA . GLN A 1 87 ? -8.631 14.543 -8.485 1.00 70.69 87 GLN A CA 1
ATOM 677 C C . GLN A 1 87 ? -7.643 13.565 -9.120 1.00 70.69 87 GLN A C 1
ATOM 679 O O . GLN A 1 87 ? -6.596 13.285 -8.542 1.00 70.69 87 GLN A O 1
ATOM 684 N N . VAL A 1 88 ? -7.954 13.083 -10.322 1.00 72.06 88 VAL A N 1
ATOM 685 C CA . VAL A 1 88 ? -7.047 12.262 -11.130 1.00 72.06 88 VAL A CA 1
ATOM 686 C C . VAL A 1 88 ? -6.711 13.057 -12.382 1.00 72.06 88 VAL A C 1
ATOM 688 O O . VAL A 1 88 ? -7.609 13.463 -13.118 1.00 72.06 88 VAL A O 1
ATOM 691 N N . LYS A 1 89 ? -5.427 13.328 -12.621 1.00 70.31 89 LYS A N 1
ATOM 692 C CA . LYS A 1 89 ? -4.998 13.920 -13.890 1.00 70.31 89 LYS A CA 1
ATOM 693 C C . LYS A 1 89 ? -5.136 12.868 -14.997 1.00 70.31 89 LYS A C 1
ATOM 695 O O . LYS A 1 89 ? -4.704 11.734 -14.782 1.00 70.31 89 LYS A O 1
ATOM 700 N N . PRO A 1 90 ? -5.677 13.217 -16.178 1.00 58.00 90 PRO A N 1
ATOM 701 C CA . PRO A 1 90 ? -5.638 12.318 -17.325 1.00 58.00 90 PRO A CA 1
ATOM 702 C C . PRO A 1 90 ? -4.174 11.974 -17.626 1.00 58.00 90 PRO A C 1
ATOM 704 O O . PRO A 1 90 ? -3.334 12.868 -17.747 1.00 58.00 90 PRO A O 1
ATOM 707 N N . SER A 1 91 ? -3.851 10.679 -17.665 1.00 57.16 91 SER A N 1
ATOM 708 C CA . SER A 1 91 ? -2.468 10.221 -17.802 1.00 57.16 91 SER A CA 1
ATOM 709 C C . SER A 1 91 ? -1.879 10.679 -19.138 1.00 57.16 91 SER A C 1
ATOM 711 O O . SER A 1 91 ? -2.364 10.280 -20.196 1.00 57.16 91 SER A O 1
ATOM 713 N N . SER A 1 92 ? -0.808 11.469 -19.105 1.00 53.38 92 SER A N 1
ATOM 714 C CA . SER A 1 92 ? -0.029 11.836 -20.297 1.00 53.38 92 SER A CA 1
ATOM 715 C C . SER A 1 92 ? 1.128 10.870 -20.580 1.00 53.38 92 SER A C 1
ATOM 717 O O . SER A 1 92 ? 1.836 11.024 -21.573 1.00 53.38 92 SER A O 1
ATOM 719 N N . SER A 1 93 ? 1.331 9.873 -19.717 1.00 50.75 93 SER A N 1
ATOM 720 C CA . SER A 1 93 ? 2.519 9.022 -19.723 1.00 50.75 93 SER A CA 1
ATOM 721 C C . SER A 1 93 ? 2.219 7.656 -20.331 1.00 50.75 93 SER A C 1
ATOM 723 O O . SER A 1 93 ? 1.375 6.909 -19.841 1.00 50.75 93 SER A O 1
ATOM 725 N N . GLN A 1 94 ? 2.942 7.323 -21.401 1.00 51.47 94 GLN A N 1
ATOM 726 C CA . GLN A 1 94 ? 2.960 5.990 -21.997 1.00 51.47 94 GLN A CA 1
ATOM 727 C C . GLN A 1 94 ? 3.316 4.943 -20.929 1.00 51.47 94 GLN A C 1
ATOM 729 O O . GLN A 1 94 ? 4.292 5.098 -20.199 1.00 51.47 94 GLN A O 1
ATOM 734 N N . SER A 1 95 ? 2.499 3.889 -20.854 1.00 55.75 95 SER A N 1
ATOM 735 C CA . SER A 1 95 ? 2.606 2.722 -19.968 1.00 55.75 95 SER A CA 1
ATOM 736 C C . SER A 1 95 ? 4.047 2.206 -19.803 1.00 55.75 95 SER A C 1
ATOM 738 O O . SER A 1 95 ? 4.510 1.381 -20.590 1.00 55.75 95 SER A O 1
ATOM 740 N N . GLN A 1 96 ? 4.744 2.652 -18.756 1.00 63.53 96 GLN A N 1
ATOM 741 C CA . GLN A 1 96 ? 6.086 2.179 -18.378 1.00 63.53 96 GLN A CA 1
ATOM 742 C C . GLN A 1 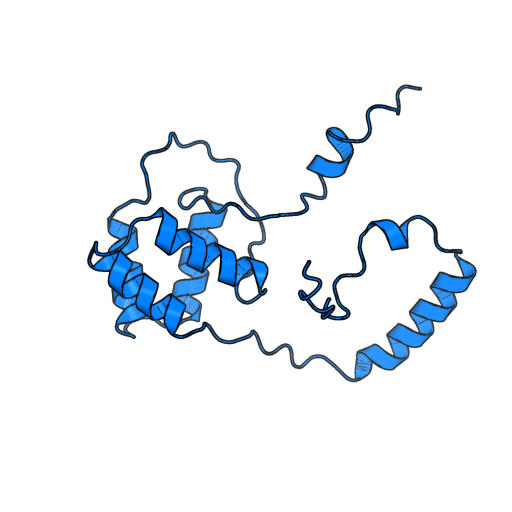96 ? 6.092 1.406 -17.041 1.00 63.53 96 GLN A C 1
ATOM 744 O O . GLN A 1 96 ? 7.156 1.103 -16.509 1.00 63.53 96 GLN A O 1
ATOM 749 N N . GLY A 1 97 ? 4.919 1.028 -16.515 1.00 76.19 97 GLY A N 1
ATOM 750 C CA . GLY A 1 97 ? 4.803 0.376 -15.203 1.00 76.19 97 GLY A CA 1
ATOM 751 C C . GLY A 1 97 ? 5.078 1.334 -14.038 1.00 76.19 97 GLY A C 1
ATOM 752 O O . GLY A 1 97 ? 5.351 2.518 -14.243 1.00 76.19 97 GLY A O 1
ATOM 753 N N . ILE A 1 98 ? 4.970 0.839 -12.802 1.00 88.00 98 ILE A N 1
ATOM 754 C CA . ILE A 1 98 ? 5.235 1.662 -11.618 1.00 88.00 98 ILE A CA 1
ATOM 755 C C . ILE A 1 98 ? 6.760 1.803 -11.454 1.00 88.00 98 ILE A C 1
ATOM 757 O O . ILE A 1 98 ? 7.456 0.787 -11.379 1.00 88.00 98 ILE A O 1
ATOM 761 N N . PRO A 1 99 ? 7.318 3.026 -11.352 1.00 89.25 99 PRO A N 1
ATOM 762 C CA . PRO A 1 99 ? 8.755 3.203 -11.169 1.00 89.25 99 PRO A CA 1
ATOM 763 C C . PRO A 1 99 ? 9.291 2.481 -9.923 1.00 89.25 99 PRO A C 1
ATOM 765 O O . PRO A 1 99 ? 8.720 2.582 -8.83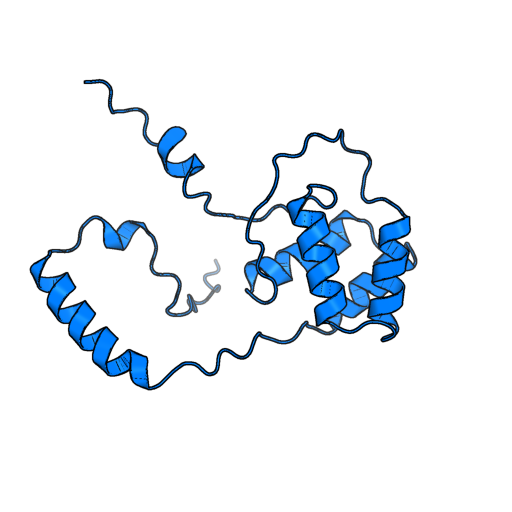7 1.00 89.25 99 PRO A O 1
ATOM 768 N N . SER A 1 100 ? 10.444 1.817 -10.041 1.00 89.12 100 SER A N 1
ATOM 769 C CA . SER A 1 100 ? 11.012 1.000 -8.956 1.00 89.12 100 SER A CA 1
ATOM 770 C C . SER A 1 100 ? 11.274 1.765 -7.655 1.00 89.12 100 SER A C 1
ATOM 772 O O . SER A 1 100 ? 11.219 1.168 -6.584 1.00 89.12 100 SER A O 1
ATOM 774 N N . TRP A 1 101 ? 11.521 3.079 -7.707 1.00 89.31 101 TRP A N 1
ATOM 775 C CA . TRP A 1 101 ? 11.731 3.886 -6.498 1.00 89.31 101 TRP A CA 1
ATOM 776 C C . TRP A 1 101 ? 10.499 3.904 -5.575 1.00 89.31 101 TRP A C 1
ATOM 778 O O . TRP A 1 101 ? 10.648 4.020 -4.360 1.00 89.31 101 TRP A O 1
ATOM 788 N N . ILE A 1 102 ? 9.295 3.695 -6.122 1.00 92.69 102 ILE A N 1
ATOM 789 C CA . ILE A 1 102 ? 8.048 3.591 -5.352 1.00 92.69 102 ILE A CA 1
ATOM 790 C C . ILE A 1 102 ? 8.052 2.349 -4.454 1.00 92.69 102 ILE A C 1
ATOM 792 O O . ILE A 1 102 ? 7.532 2.384 -3.339 1.00 92.69 102 ILE A O 1
ATOM 796 N N . LYS A 1 103 ? 8.684 1.254 -4.895 1.00 93.31 103 LYS A N 1
ATOM 797 C CA . LYS A 1 103 ? 8.771 0.013 -4.112 1.00 93.31 103 LYS A CA 1
ATOM 798 C C . LYS A 1 103 ? 9.509 0.212 -2.793 1.00 93.31 103 LYS A C 1
ATOM 800 O O . LYS A 1 103 ? 9.169 -0.432 -1.805 1.00 93.31 103 LYS A O 1
ATOM 805 N N . ASN A 1 104 ? 10.464 1.143 -2.745 1.00 93.25 104 ASN A N 1
ATOM 806 C CA . ASN A 1 104 ? 11.144 1.481 -1.498 1.00 93.25 104 ASN A CA 1
ATOM 807 C C . ASN A 1 104 ? 10.183 2.118 -0.480 1.00 93.25 104 ASN A C 1
ATOM 809 O O . ASN A 1 104 ? 10.272 1.826 0.705 1.00 93.25 104 ASN A O 1
ATOM 813 N N . ILE A 1 105 ? 9.216 2.920 -0.935 1.00 93.69 105 ILE A N 1
ATOM 814 C CA . ILE A 1 105 ? 8.188 3.507 -0.061 1.00 93.69 105 ILE A CA 1
ATOM 815 C C . ILE A 1 105 ? 7.282 2.414 0.518 1.00 93.69 105 ILE A C 1
ATOM 817 O O . ILE A 1 105 ? 7.011 2.404 1.716 1.00 93.69 105 ILE A O 1
ATOM 821 N N . ALA A 1 106 ? 6.871 1.449 -0.309 1.00 95.25 106 ALA A N 1
ATOM 822 C CA . ALA A 1 106 ? 6.103 0.292 0.152 1.00 95.25 106 ALA A CA 1
ATOM 823 C C . ALA A 1 106 ? 6.879 -0.560 1.168 1.00 95.25 106 ALA A C 1
ATOM 825 O O . ALA A 1 106 ? 6.300 -0.991 2.167 1.00 95.25 106 ALA A O 1
ATOM 826 N N . LYS A 1 107 ? 8.192 -0.738 0.961 1.00 97.38 107 LYS A N 1
ATOM 827 C CA . LYS A 1 107 ? 9.069 -1.425 1.913 1.00 97.38 107 LYS A CA 1
ATOM 828 C C . LYS A 1 107 ? 9.082 -0.718 3.265 1.00 97.38 107 LYS A C 1
ATOM 830 O O . LYS A 1 107 ? 8.729 -1.342 4.265 1.00 97.38 107 LYS A O 1
ATOM 835 N N . LEU A 1 108 ? 9.415 0.577 3.277 1.00 97.38 108 LEU A N 1
ATOM 836 C CA . LEU A 1 108 ? 9.463 1.400 4.490 1.00 97.38 108 LEU A CA 1
ATOM 837 C C . LEU A 1 108 ? 8.140 1.343 5.257 1.00 97.38 108 LEU A C 1
ATOM 839 O O . LEU A 1 108 ? 8.137 1.165 6.474 1.00 97.38 108 LEU A O 1
ATOM 843 N N . TRP A 1 109 ? 7.013 1.425 4.545 1.00 97.75 109 TRP A N 1
ATOM 844 C CA . TRP A 1 109 ? 5.698 1.326 5.169 1.00 97.75 109 TRP A CA 1
ATOM 845 C C . TRP A 1 109 ? 5.474 -0.049 5.789 1.00 97.75 109 TRP A C 1
ATOM 847 O O . TRP A 1 109 ? 5.105 -0.149 6.960 1.00 97.75 109 TRP A O 1
ATOM 857 N N . SER A 1 110 ? 5.745 -1.117 5.037 1.00 97.88 110 SER A N 1
ATOM 858 C CA . SER A 1 110 ? 5.542 -2.489 5.505 1.00 97.88 110 SER A CA 1
ATOM 859 C C . SER A 1 110 ? 6.399 -2.853 6.722 1.00 97.88 110 SER A C 1
ATOM 861 O O . SER A 1 110 ? 5.957 -3.619 7.575 1.00 97.88 110 SER A O 1
ATOM 863 N N . GLU A 1 111 ? 7.583 -2.249 6.839 1.00 97.81 111 GLU A N 1
ATOM 864 C CA . GLU A 1 111 ? 8.507 -2.407 7.966 1.00 97.81 111 GLU A CA 1
ATOM 865 C C . GLU A 1 111 ? 8.187 -1.471 9.145 1.00 97.81 111 GLU A C 1
ATOM 867 O O . GLU A 1 111 ? 8.839 -1.549 10.183 1.00 97.81 111 GLU A O 1
ATOM 872 N N . GLY A 1 112 ? 7.177 -0.604 9.014 1.00 96.69 112 GLY A N 1
ATOM 873 C CA . GLY A 1 112 ? 6.761 0.327 10.064 1.00 96.69 112 GLY A CA 1
ATOM 874 C C . GLY A 1 112 ? 7.668 1.547 10.221 1.00 96.69 112 GLY A C 1
ATOM 875 O O . GLY A 1 112 ? 7.590 2.220 11.243 1.00 96.69 112 GLY A O 1
ATOM 876 N N . GLN A 1 113 ? 8.515 1.835 9.230 1.00 97.88 113 GLN A N 1
ATOM 877 C CA . GLN A 1 113 ? 9.383 3.016 9.223 1.00 97.88 113 GLN A CA 1
ATOM 878 C C . GLN A 1 113 ? 8.634 4.296 8.829 1.00 97.88 113 GLN A C 1
ATOM 880 O O . GLN A 1 113 ? 9.057 5.381 9.213 1.00 97.88 113 GLN A O 1
ATOM 885 N N . ILE A 1 114 ? 7.539 4.162 8.074 1.00 95.88 114 ILE A N 1
ATOM 886 C CA . ILE A 1 114 ? 6.578 5.243 7.819 1.00 95.88 114 ILE A CA 1
ATOM 887 C C . ILE A 1 114 ? 5.186 4.808 8.257 1.00 95.88 114 ILE A C 1
ATOM 889 O O . ILE A 1 114 ? 4.854 3.614 8.217 1.00 95.88 114 ILE A O 1
ATOM 893 N N . ASP A 1 115 ? 4.380 5.775 8.683 1.00 95.88 115 ASP A N 1
ATOM 894 C CA . ASP A 1 115 ? 3.033 5.502 9.172 1.00 95.88 115 ASP A CA 1
ATOM 895 C C . ASP A 1 115 ? 2.005 5.354 8.034 1.00 95.88 115 ASP A C 1
ATOM 897 O O . ASP A 1 115 ? 2.260 5.645 6.860 1.00 95.88 115 ASP A O 1
ATOM 901 N N . ASP A 1 116 ? 0.817 4.857 8.385 1.00 95.00 116 ASP A N 1
ATOM 902 C CA . ASP A 1 116 ? -0.282 4.651 7.439 1.00 95.00 116 ASP A CA 1
ATOM 903 C C . ASP A 1 116 ? -0.707 5.957 6.750 1.00 95.00 116 ASP A C 1
ATOM 905 O O . ASP A 1 116 ? -1.084 5.945 5.579 1.00 95.00 116 ASP A O 1
ATOM 909 N N . SER A 1 117 ? -0.622 7.095 7.445 1.00 93.38 117 SER A N 1
ATOM 910 C CA . SER A 1 117 ? -1.022 8.397 6.913 1.00 93.38 117 SER A CA 1
ATOM 911 C C . SER A 1 117 ? -0.027 8.920 5.873 1.00 93.38 117 SER A C 1
ATOM 913 O O . SER A 1 117 ? -0.437 9.463 4.846 1.00 93.38 117 SER A O 1
ATOM 915 N N . GLU A 1 118 ? 1.272 8.732 6.104 1.00 95.06 118 GLU A N 1
ATOM 916 C CA . GLU A 1 118 ? 2.350 9.084 5.181 1.00 95.06 118 GLU A CA 1
ATOM 917 C C . GLU A 1 118 ? 2.289 8.219 3.926 1.00 95.06 118 GLU A C 1
ATOM 919 O O . GLU A 1 118 ? 2.331 8.740 2.806 1.00 95.06 118 GLU A O 1
ATOM 924 N N . PHE A 1 119 ? 2.097 6.909 4.103 1.00 95.50 119 PHE A N 1
ATOM 925 C CA . PHE A 1 119 ? 1.897 5.988 2.991 1.00 95.50 119 PHE A CA 1
ATOM 926 C C . PHE A 1 119 ? 0.668 6.371 2.156 1.00 95.50 119 PHE A C 1
ATOM 928 O O . PHE A 1 119 ? 0.770 6.505 0.933 1.00 95.50 119 PHE A O 1
ATOM 935 N N . VAL A 1 120 ? -0.479 6.621 2.800 1.00 93.94 120 VAL A N 1
ATOM 936 C CA . VAL A 1 120 ? -1.717 7.021 2.113 1.00 93.94 120 VAL A CA 1
ATOM 937 C C . VAL A 1 120 ? -1.524 8.314 1.325 1.00 93.94 120 VAL A C 1
ATOM 939 O O . VAL A 1 120 ? -1.888 8.346 0.151 1.00 93.94 120 VAL A O 1
ATOM 942 N N . LYS A 1 121 ? -0.902 9.348 1.906 1.00 92.94 121 LYS A N 1
ATOM 943 C CA . LYS A 1 121 ? -0.602 10.609 1.199 1.00 92.94 121 LYS A CA 1
ATOM 944 C C . LYS A 1 121 ? 0.263 10.380 -0.040 1.00 92.94 121 LYS A C 1
ATOM 946 O O . LYS A 1 121 ? -0.006 10.956 -1.096 1.00 92.94 121 LYS A O 1
ATOM 951 N N . GLY A 1 122 ? 1.274 9.517 0.069 1.00 93.19 122 GLY A N 1
ATOM 952 C CA . GLY A 1 122 ? 2.121 9.127 -1.056 1.00 93.19 122 GLY A CA 1
ATOM 953 C C . GLY A 1 122 ? 1.315 8.477 -2.179 1.00 93.19 122 GLY A C 1
ATOM 954 O O . GLY A 1 122 ? 1.372 8.928 -3.321 1.00 93.19 122 GLY A O 1
ATOM 955 N N . ILE A 1 123 ? 0.499 7.468 -1.864 1.00 94.06 123 ILE A N 1
ATOM 956 C CA . ILE A 1 123 ? -0.344 6.796 -2.863 1.00 94.06 123 ILE A CA 1
ATOM 957 C C . ILE A 1 123 ? -1.363 7.757 -3.482 1.00 94.06 123 ILE A C 1
ATOM 959 O O . ILE A 1 123 ? -1.519 7.765 -4.702 1.00 94.06 123 ILE A O 1
ATOM 963 N N . GLN A 1 124 ? -2.000 8.616 -2.682 1.00 92.12 124 GLN A N 1
ATOM 964 C CA . GLN A 1 124 ? -2.916 9.642 -3.182 1.00 92.12 124 GLN A CA 1
ATOM 965 C C . GLN A 1 124 ? -2.242 10.526 -4.230 1.00 92.12 124 GLN A C 1
ATOM 967 O O . GLN A 1 124 ? -2.807 10.741 -5.302 1.00 92.12 124 GLN A O 1
ATOM 972 N N . TYR A 1 125 ? -1.023 11.001 -3.963 1.00 91.06 125 TYR A N 1
ATOM 973 C CA . TYR A 1 125 ? -0.258 11.791 -4.923 1.00 91.06 125 TYR A CA 1
ATOM 974 C C . TYR A 1 125 ? 0.044 11.008 -6.209 1.00 91.06 125 TYR A C 1
ATOM 976 O O . TYR A 1 125 ? -0.132 11.538 -7.308 1.00 91.06 125 TYR A O 1
ATOM 984 N N . LEU A 1 126 ? 0.478 9.752 -6.087 1.00 91.19 126 LEU A N 1
ATOM 985 C CA . LEU A 1 126 ? 0.854 8.913 -7.228 1.00 91.19 126 LEU A CA 1
ATOM 986 C C . LEU A 1 126 ? -0.336 8.603 -8.138 1.00 91.19 126 LEU A C 1
ATOM 988 O O . LEU A 1 126 ? -0.201 8.678 -9.359 1.00 91.19 126 LEU A O 1
ATOM 992 N N . VAL A 1 127 ? -1.497 8.309 -7.552 1.00 88.75 127 VAL A N 1
ATOM 993 C CA . VAL A 1 127 ? -2.750 8.111 -8.290 1.00 88.75 127 VAL A CA 1
ATOM 994 C C . VAL A 1 127 ? -3.204 9.428 -8.921 1.00 88.75 127 VAL A C 1
ATOM 996 O O . VAL A 1 127 ? -3.508 9.469 -10.110 1.00 88.75 127 VAL A O 1
ATOM 999 N N . SER A 1 128 ? -3.157 10.537 -8.175 1.00 86.25 128 SER A N 1
ATOM 1000 C CA . SER A 1 128 ? -3.589 11.853 -8.672 1.00 86.25 128 SER A CA 1
ATOM 1001 C C . SER A 1 128 ? -2.758 12.346 -9.862 1.00 86.25 128 SER A C 1
ATOM 1003 O O . SER A 1 128 ? -3.272 13.055 -10.723 1.00 86.25 128 SER A O 1
ATOM 1005 N N . ASN A 1 129 ? -1.475 11.979 -9.930 1.00 85.00 129 ASN A N 1
ATOM 1006 C CA . ASN A 1 129 ? -0.584 12.337 -11.037 1.00 85.00 129 ASN A CA 1
ATOM 1007 C C . ASN A 1 129 ? -0.498 11.259 -12.130 1.00 85.00 129 ASN A C 1
ATOM 1009 O O . ASN A 1 129 ? 0.324 11.391 -13.034 1.00 85.00 129 ASN A O 1
ATOM 1013 N N . GLY A 1 130 ? -1.319 10.204 -12.064 1.00 84.44 130 GLY A N 1
ATOM 1014 C CA . GLY A 1 130 ? -1.349 9.149 -13.080 1.00 84.44 130 GLY A CA 1
ATOM 1015 C C . GLY A 1 130 ? -0.079 8.292 -13.140 1.00 84.44 130 GLY A C 1
ATOM 1016 O O . GLY A 1 130 ? 0.181 7.666 -14.162 1.00 84.44 130 GLY A O 1
ATOM 1017 N N . ILE A 1 131 ? 0.723 8.273 -12.068 1.00 87.12 131 ILE A N 1
ATOM 1018 C CA . ILE A 1 131 ? 1.915 7.417 -11.941 1.00 87.12 131 ILE A CA 1
ATOM 1019 C C . ILE A 1 131 ? 1.490 5.990 -11.583 1.00 87.12 131 ILE A C 1
ATOM 1021 O O . ILE A 1 131 ? 2.048 5.022 -12.094 1.00 87.12 131 ILE A O 1
ATOM 1025 N N . ILE A 1 132 ? 0.488 5.864 -10.709 1.00 87.44 132 ILE A N 1
ATOM 1026 C CA . ILE A 1 132 ? -0.205 4.605 -10.441 1.00 87.44 132 ILE A CA 1
ATOM 1027 C C . ILE A 1 132 ? -1.586 4.696 -11.078 1.00 87.44 132 ILE A C 1
ATOM 1029 O O . ILE A 1 132 ? -2.382 5.565 -10.725 1.00 87.44 132 ILE A O 1
ATOM 1033 N N . LEU A 1 133 ? -1.870 3.773 -11.993 1.00 84.75 133 LEU A N 1
ATOM 1034 C CA . LEU A 1 133 ? -3.199 3.601 -12.563 1.00 84.75 133 LEU A CA 1
ATOM 1035 C C . LEU A 1 133 ? -3.964 2.574 -11.732 1.00 84.75 133 LEU A C 1
ATOM 1037 O O . LEU A 1 133 ? -3.475 1.472 -11.474 1.00 84.75 133 LEU A O 1
ATOM 1041 N N . VAL A 1 134 ? -5.162 2.952 -11.306 1.00 82.38 134 VAL A N 1
ATOM 1042 C CA . VAL A 1 134 ? -6.078 2.090 -10.566 1.00 82.38 134 VAL A CA 1
ATOM 1043 C C . VAL A 1 134 ? -7.412 2.155 -11.287 1.00 82.38 134 VAL A C 1
ATOM 1045 O O . VAL A 1 134 ? -7.922 3.246 -11.531 1.00 82.38 134 VAL A O 1
ATOM 1048 N N . GLU A 1 135 ? -7.971 1.004 -11.648 1.00 71.50 135 GLU A N 1
ATOM 1049 C CA . GLU A 1 135 ? -9.310 0.928 -12.232 1.00 71.50 135 GLU A CA 1
ATOM 1050 C C . GLU A 1 135 ? -10.338 1.166 -11.122 1.00 71.50 135 GLU A C 1
ATOM 1052 O O . GLU A 1 135 ? -10.856 0.235 -10.508 1.00 71.50 135 GLU A O 1
ATOM 1057 N N . THR A 1 136 ? -10.594 2.422 -10.775 1.00 61.44 136 THR A N 1
ATOM 1058 C CA . THR A 1 136 ? -11.685 2.747 -9.859 1.00 61.44 136 THR A CA 1
ATOM 1059 C C . THR A 1 136 ? -12.980 2.814 -10.657 1.00 61.44 136 THR A C 1
ATOM 1061 O O . THR A 1 136 ? -13.029 3.387 -11.746 1.00 61.44 136 THR A O 1
ATOM 1064 N N . VAL A 1 137 ? -14.064 2.253 -10.112 1.00 51.66 137 VAL A N 1
ATOM 1065 C CA . VAL A 1 137 ? -15.414 2.588 -10.581 1.00 51.66 137 VAL A CA 1
ATOM 1066 C C . VAL A 1 137 ? -15.728 3.966 -10.009 1.00 51.66 137 VAL A C 1
ATOM 1068 O O . VAL A 1 137 ? -16.486 4.124 -9.058 1.00 51.66 137 VAL A O 1
ATOM 1071 N N . GLN A 1 138 ? -15.052 4.986 -10.528 1.00 49.53 138 GLN A N 1
ATOM 1072 C CA . GLN A 1 138 ? -15.438 6.354 -10.260 1.00 49.53 138 GLN A CA 1
ATOM 1073 C C . GLN A 1 138 ? -16.708 6.568 -11.083 1.00 49.53 138 GLN A C 1
ATOM 1075 O O . GLN A 1 138 ? -16.660 6.533 -12.314 1.00 49.53 138 GLN A O 1
ATOM 1080 N N . CYS A 1 139 ? -17.859 6.763 -10.435 1.00 48.50 139 CYS A N 1
ATOM 1081 C CA . CYS A 1 139 ? -18.979 7.405 -11.112 1.00 48.50 139 CYS A CA 1
ATOM 1082 C C . CYS A 1 139 ? -18.523 8.826 -11.441 1.00 48.50 139 CYS A C 1
ATOM 1084 O O . CYS A 1 139 ? -18.702 9.748 -10.649 1.00 48.50 139 CYS A O 1
ATOM 1086 N N . ASP A 1 140 ? -17.852 8.980 -12.577 1.00 47.50 140 ASP A N 1
ATOM 1087 C CA . ASP A 1 140 ? -17.445 10.272 -13.079 1.00 47.50 140 ASP A CA 1
ATOM 1088 C C . ASP A 1 140 ? -18.719 11.036 -13.436 1.00 47.50 140 ASP A C 1
ATOM 1090 O O . ASP A 1 140 ? -19.355 10.803 -14.465 1.00 47.50 140 ASP A O 1
ATOM 1094 N N . GLN A 1 141 ? -19.131 11.917 -12.525 1.00 50.53 141 GLN A N 1
ATOM 1095 C CA . GLN A 1 141 ? -20.330 12.733 -12.680 1.00 50.53 141 GLN A CA 1
ATOM 1096 C C . GLN A 1 141 ? -20.279 13.596 -13.950 1.00 50.53 141 GLN A C 1
ATOM 1098 O O . GLN A 1 141 ? -21.329 14.010 -14.426 1.00 50.53 141 GLN A O 1
ATOM 1103 N N . ILE A 1 142 ? -19.090 13.830 -14.519 1.00 48.88 142 ILE A N 1
ATOM 1104 C CA . ILE A 1 142 ? -18.897 14.617 -15.736 1.00 48.88 142 ILE A CA 1
ATOM 1105 C C . ILE A 1 142 ? -19.035 13.724 -16.982 1.00 48.88 142 ILE A C 1
ATOM 1107 O O . ILE A 1 142 ? -19.707 14.109 -17.940 1.00 48.88 142 ILE A O 1
ATOM 1111 N N . LEU A 1 143 ? -18.484 12.502 -16.974 1.00 44.38 143 LEU A N 1
ATOM 1112 C CA . LEU A 1 143 ? -18.603 11.578 -18.118 1.00 44.38 143 LEU A CA 1
ATOM 1113 C C . LEU A 1 143 ? -20.018 11.008 -18.301 1.00 44.38 143 LEU A C 1
ATOM 1115 O O . LEU A 1 143 ? -20.430 10.755 -19.437 1.00 44.38 143 LEU A O 1
ATOM 1119 N N . TRP A 1 144 ? -20.791 10.845 -17.222 1.00 51.81 144 TRP A N 1
ATOM 1120 C CA . TRP A 1 144 ? -22.177 10.367 -17.311 1.00 51.81 144 TRP A CA 1
ATOM 1121 C C . TRP A 1 144 ? -23.114 11.339 -18.048 1.00 51.81 144 TRP A C 1
ATOM 1123 O O . TRP A 1 144 ? -24.070 10.891 -18.681 1.00 51.81 144 TRP A O 1
ATOM 1133 N N . GLU A 1 145 ? -22.831 12.645 -18.025 1.00 53.12 145 GLU A N 1
ATOM 1134 C CA . GLU A 1 145 ? -23.643 13.665 -18.705 1.00 53.12 145 GLU A CA 1
ATOM 1135 C C . GLU A 1 145 ? -23.390 13.673 -20.226 1.00 53.12 145 GLU A C 1
ATOM 1137 O O . GLU A 1 145 ? -24.315 13.867 -21.009 1.00 53.12 145 GLU A O 1
ATOM 1142 N N . HIS A 1 146 ? -22.142 13.461 -20.661 1.00 53.72 146 HIS A N 1
ATOM 1143 C CA . HIS A 1 146 ? -21.738 13.673 -22.061 1.00 53.72 146 HIS A CA 1
ATOM 1144 C C . HIS A 1 146 ? -21.732 12.404 -22.921 1.00 53.72 146 HIS A C 1
ATOM 1146 O O . HIS A 1 146 ? -21.887 12.500 -24.136 1.00 53.72 146 HIS A O 1
ATOM 1152 N N . VAL A 1 147 ? -21.585 11.217 -22.323 1.00 55.94 147 VAL A N 1
ATOM 1153 C CA . VAL A 1 147 ? -21.482 9.956 -23.085 1.00 55.94 147 VAL A CA 1
ATOM 1154 C C . VAL A 1 147 ? -22.820 9.209 -23.177 1.00 55.94 147 VAL A C 1
ATOM 1156 O O . VAL A 1 147 ? -23.066 8.525 -24.167 1.00 55.94 147 VAL A O 1
ATOM 1159 N N . TYR A 1 148 ? -23.722 9.362 -22.197 1.00 49.53 148 TYR A N 1
ATOM 1160 C CA . TYR A 1 148 ? -24.942 8.540 -22.093 1.00 49.53 148 TYR A CA 1
ATOM 1161 C C . TYR A 1 148 ? -26.278 9.287 -22.297 1.00 49.53 148 TYR A C 1
ATOM 1163 O O . TYR A 1 148 ? -27.332 8.653 -22.258 1.00 49.53 148 TYR A O 1
ATOM 1171 N N . HIS A 1 149 ? -26.269 10.595 -22.589 1.00 50.47 149 HIS A N 1
ATOM 1172 C CA . HIS A 1 149 ? -27.472 11.375 -22.933 1.00 50.47 149 HIS A CA 1
ATOM 1173 C C . HIS A 1 149 ? -27.345 12.078 -24.306 1.00 50.47 149 HIS A C 1
ATOM 1175 O O . HIS A 1 149 ? -27.103 13.281 -24.364 1.00 50.47 149 HIS A O 1
ATOM 1181 N N . PRO A 1 150 ? -27.561 11.386 -25.443 1.00 48.09 150 PRO A N 1
ATOM 1182 C CA . PRO A 1 150 ? -27.392 11.976 -26.776 1.00 48.09 150 PRO A CA 1
ATOM 1183 C C . PRO A 1 150 ? -28.550 12.881 -27.251 1.00 48.09 150 PRO A C 1
ATOM 1185 O O . PRO A 1 150 ? -28.735 13.030 -28.452 1.00 48.09 150 PRO A O 1
ATOM 1188 N N . GLN A 1 151 ? -29.369 13.476 -26.375 1.00 52.59 151 GLN A N 1
ATOM 1189 C CA . GLN A 1 151 ? -30.543 14.253 -26.812 1.00 52.59 151 GLN A CA 1
ATOM 1190 C C . GLN A 1 151 ? -30.751 15.529 -25.993 1.00 52.59 151 GLN A C 1
ATOM 1192 O O . GLN A 1 151 ? -31.628 15.579 -25.133 1.00 52.59 151 GLN A O 1
ATOM 1197 N N . ARG A 1 152 ? -29.974 16.572 -26.308 1.00 51.25 152 ARG A N 1
ATOM 1198 C CA . ARG A 1 152 ? -30.400 17.981 -26.209 1.00 51.25 152 ARG A CA 1
ATOM 1199 C C . ARG A 1 152 ? -29.770 18.802 -27.336 1.00 51.25 152 ARG A C 1
ATOM 1201 O O . ARG A 1 152 ? -28.916 19.646 -27.103 1.00 51.25 152 ARG A O 1
ATOM 1208 N N . LEU A 1 153 ? -30.201 18.520 -28.562 1.00 45.81 153 LEU A N 1
ATOM 1209 C CA . LEU A 1 153 ? -30.183 19.506 -29.637 1.00 45.81 153 LEU A CA 1
ATOM 1210 C C . LEU A 1 153 ? -31.621 19.993 -29.805 1.00 45.81 153 LEU A C 1
ATOM 1212 O O . LEU A 1 153 ? -32.430 19.304 -30.418 1.00 45.81 153 LEU A O 1
ATOM 1216 N N . ASN A 1 154 ? -31.919 21.138 -29.198 1.00 46.09 154 ASN A N 1
ATOM 1217 C CA . ASN A 1 154 ? -32.923 22.076 -29.690 1.00 46.09 154 ASN A CA 1
ATOM 1218 C C . ASN A 1 154 ? -32.213 23.414 -29.859 1.00 46.09 154 ASN A C 1
ATOM 1220 O O . ASN A 1 154 ? -31.584 23.842 -28.864 1.00 46.09 154 ASN A O 1
#

Foldseek 3Di:
DDDDPDDPPPPPPPDPVVVPDDDPVVVVVVVVVVVVVVVPDDPPDLDDQDLVLLVVLQCVLVVNDFLVSNLVSVLVCPVVVSADADAADDAPDDPPGQDNVVSVVSNCDSVVVDDPVVSSVVVSVCRNHVSRDHPHPPPPVVCCVPPPDPDDDD

Sequence (154 aa):
MNYNNTFVMNLLELDCKLAKNLNPSLILVISLVILVSLSASAMTQTPSIPAWIKNNAKWWSDGQIKDSDFTKGIQYLINQGIMKISQVKPSSSQSQGIPSWIKNIAKLWSEGQIDDSEFVKGIQYLVSNGIILVETVQCDQILWEHVYHPQRLN

Radius of gyration: 20.3 Å; chains: 1; bounding box: 55×43×46 Å

Secondary structure (DSSP, 8-state):
----------TT---TTTTTS--HHHHHHHHHHHHHHGGG-----PPPPPHHHHHHHHHHHTTSS-HHHHHHHHHHHHHTTSS-----PPP-S----S-HHHHHHHHHHHTTSS-HHHHHHHHHHHHHTTSS--------TTHHHHHS------